Protein AF-A0A7S3FEF6-F1 (afdb_monomer)

Secondary structure (DSSP, 8-state):
-HHHHHHHTTT-TTTTS--HHHHHHHHHHHHHHHHHTT---EEE--SSGGGTTT-TT--S------TTTT-TTSEEE--EEEEE-S-B-SS--GGGHHHHHHH----BS-EEEEE--

Organism: NCBI:txid156174

Sequence (117 aa):
AESQQCQAADGSCSILGFDTETYVKRTNTEFQKIGLRGTSVIVAAGDSGANSRADETCAGSTLNPDFPAASPYVTTVGATEINPTSQTLGTTCTACSQSESIYGISCVTAGTEDAIS

pLDDT: mean 79.73, std 14.48, range [52.19, 98.56]

Nearest PDB structures (foldseek):
  5lu7-assembly1_C  TM=5.875E-01  e=5.500E+00  Burkholderia pseudomallei K96243

InterPro domains:
  IPR036852 Peptidase S8/S53 domain superfamily [G3DSA:3.40.50.200] (9-114)
  IPR036852 Peptidase S8/S53 domain superfamily [SSF52743] (19-96)
  IPR050819 Tripeptidyl-peptidase I and related peptidases [PTHR14218] (20-101)

Foldseek 3Di:
DVQLVCVLVPVCCCVPPDDPVVVLVVVLVVLVVCVVVVDAAEEEFDDQPQCHSSCSPPPDPHGDGDPPLPRPSHHYDYDWDFAADPAFDPDQDPVCNVVCVVPVDTHHPDGDTHHDD

Radius of gyration: 18.71 Å; Cα contacts (8 Å, |Δi|>4): 154; chains: 1; bounding box: 37×40×47 Å

Mean predicted aligned error: 9.15 Å

Solvent-accessible surface area (backbone atoms only — not comparable to full-atom values): 7071 Å² total; per-residue (Å²): 73,54,64,48,44,33,61,57,52,81,70,52,60,54,80,83,74,50,54,55,70,58,49,54,55,49,50,51,51,49,36,45,55,44,41,76,70,76,46,88,51,76,38,66,48,72,90,48,45,62,30,21,72,63,36,79,80,66,79,73,90,65,77,38,53,44,64,73,40,68,41,93,60,47,48,57,43,79,65,65,46,72,52,68,45,99,45,65,45,98,55,82,42,81,93,38,55,70,38,37,80,74,69,67,49,72,46,61,79,46,54,50,81,41,82,65,110

Structure (mmCIF, N/CA/C/O backbone):
data_AF-A0A7S3FEF6-F1
#
_entry.id   AF-A0A7S3FEF6-F1
#
loop_
_atom_site.group_PDB
_atom_site.id
_atom_site.type_symbol
_atom_site.label_atom_id
_atom_site.label_alt_id
_atom_site.label_comp_id
_atom_site.label_asym_id
_atom_site.label_entity_id
_atom_site.label_seq_id
_atom_site.pdbx_PDB_ins_code
_atom_site.Cartn_x
_atom_site.Cartn_y
_atom_site.Cartn_z
_atom_site.occupancy
_atom_site.B_iso_or_equiv
_atom_site.auth_seq_id
_atom_site.auth_comp_id
_atom_site.auth_asym_id
_atom_site.auth_atom_id
_atom_site.pdbx_PDB_model_num
ATOM 1 N N . ALA A 1 1 ? 7.337 7.379 -9.464 1.00 60.69 1 ALA A N 1
ATOM 2 C CA . ALA A 1 1 ? 7.287 6.523 -8.267 1.00 60.69 1 ALA A CA 1
ATOM 3 C C . ALA A 1 1 ? 8.671 5.964 -7.970 1.00 60.69 1 ALA A C 1
ATOM 5 O O . ALA A 1 1 ? 9.486 6.722 -7.470 1.00 60.69 1 ALA A O 1
ATOM 6 N N . GLU A 1 2 ? 9.018 4.740 -8.379 1.00 69.62 2 GLU A N 1
ATOM 7 C CA . GLU A 1 2 ? 10.328 4.165 -8.013 1.00 69.62 2 GLU A CA 1
ATOM 8 C C . GLU A 1 2 ? 11.522 4.920 -8.637 1.00 69.62 2 GLU A C 1
ATOM 10 O O . GLU A 1 2 ? 12.543 5.081 -7.984 1.00 69.62 2 GLU A O 1
ATOM 15 N N . SER A 1 3 ? 11.400 5.487 -9.848 1.00 64.31 3 SER A N 1
ATOM 16 C CA . SER A 1 3 ? 12.521 6.197 -10.510 1.00 64.31 3 SER A CA 1
ATOM 17 C C . SER A 1 3 ? 12.975 7.431 -9.739 1.00 64.31 3 SER A C 1
ATOM 19 O O . SER A 1 3 ? 14.158 7.756 -9.726 1.00 64.31 3 SER A O 1
ATOM 21 N N . GLN A 1 4 ? 12.027 8.113 -9.100 1.00 61.16 4 GLN A N 1
ATOM 22 C CA . GLN A 1 4 ? 12.280 9.307 -8.299 1.00 61.16 4 GLN A CA 1
ATOM 23 C C . GLN A 1 4 ? 12.858 8.928 -6.928 1.00 61.16 4 GLN A C 1
ATOM 25 O O . GLN A 1 4 ? 13.727 9.625 -6.418 1.00 61.16 4 GLN A O 1
ATOM 30 N N . GLN A 1 5 ? 12.462 7.779 -6.372 1.00 58.34 5 GLN A N 1
ATOM 31 C CA . GLN A 1 5 ? 13.028 7.247 -5.127 1.00 58.34 5 GLN A CA 1
ATOM 32 C C . GLN A 1 5 ? 14.439 6.664 -5.322 1.00 58.34 5 GLN A C 1
ATOM 34 O O . GLN A 1 5 ? 15.294 6.825 -4.457 1.00 58.34 5 GLN A O 1
ATOM 39 N N . CYS A 1 6 ? 14.727 6.060 -6.479 1.00 62.88 6 CYS A N 1
ATOM 40 C CA . CYS A 1 6 ? 16.071 5.614 -6.865 1.00 62.88 6 CYS A CA 1
ATOM 41 C C . CYS A 1 6 ? 17.093 6.759 -6.902 1.00 62.88 6 CYS A C 1
ATOM 43 O O . CYS A 1 6 ? 18.281 6.543 -6.675 1.00 62.88 6 CYS A O 1
ATOM 45 N N . GLN A 1 7 ? 16.643 7.975 -7.218 1.00 53.78 7 GLN A N 1
ATOM 46 C CA . GLN A 1 7 ? 17.493 9.165 -7.211 1.00 53.78 7 GLN A CA 1
ATOM 47 C C . GLN A 1 7 ? 17.714 9.701 -5.790 1.00 53.78 7 GLN A C 1
ATOM 49 O O . GLN A 1 7 ? 18.784 10.237 -5.518 1.00 53.78 7 GLN A O 1
ATOM 54 N N . ALA A 1 8 ? 16.754 9.498 -4.882 1.00 53.28 8 ALA A N 1
ATOM 55 C CA . ALA A 1 8 ? 16.895 9.814 -3.460 1.00 53.28 8 ALA A CA 1
ATOM 56 C C . ALA A 1 8 ? 17.786 8.801 -2.702 1.00 53.28 8 ALA A C 1
ATOM 58 O O . ALA A 1 8 ? 18.415 9.156 -1.709 1.00 53.28 8 ALA A O 1
ATOM 59 N N . ALA A 1 9 ? 17.888 7.554 -3.183 1.00 52.19 9 ALA A N 1
ATOM 60 C CA . ALA A 1 9 ? 18.740 6.498 -2.629 1.00 52.19 9 ALA A CA 1
ATOM 61 C C . ALA A 1 9 ? 20.027 6.288 -3.463 1.00 52.19 9 ALA A C 1
ATOM 63 O O . ALA A 1 9 ? 20.152 5.325 -4.217 1.00 52.19 9 ALA A O 1
ATOM 64 N N . ASP A 1 10 ? 20.989 7.208 -3.335 1.00 53.38 10 ASP A N 1
ATOM 65 C CA . ASP A 1 10 ? 22.401 7.053 -3.754 1.00 53.38 10 ASP A CA 1
ATOM 66 C C . ASP A 1 10 ? 22.653 6.534 -5.194 1.00 53.38 10 ASP A C 1
ATOM 68 O O . ASP A 1 10 ? 23.600 5.792 -5.458 1.00 53.38 10 ASP A O 1
ATOM 72 N N . GLY A 1 11 ? 21.783 6.875 -6.157 1.00 56.06 11 GLY A N 1
ATOM 73 C CA . GLY A 1 11 ? 22.004 6.644 -7.597 1.00 56.06 11 GLY A CA 1
ATOM 74 C C . GLY A 1 11 ? 22.206 5.180 -8.024 1.00 56.06 11 GLY A C 1
ATOM 75 O O . GLY A 1 11 ? 22.624 4.908 -9.150 1.00 56.06 11 GLY A O 1
ATOM 76 N N . SER A 1 12 ? 21.909 4.228 -7.140 1.00 59.38 12 SER A N 1
ATOM 77 C CA . SER A 1 12 ? 22.401 2.850 -7.206 1.00 59.38 12 SER A CA 1
ATOM 78 C C . SER A 1 12 ? 21.361 1.833 -7.694 1.00 59.38 12 SER A C 1
ATOM 80 O O . SER A 1 12 ? 21.495 0.634 -7.454 1.00 59.38 12 SER A O 1
ATOM 82 N N . CYS A 1 13 ? 20.330 2.260 -8.429 1.00 60.62 13 CYS A N 1
ATOM 83 C CA . CYS A 1 13 ? 19.325 1.330 -8.975 1.00 60.62 13 CYS A CA 1
ATOM 84 C C . CYS A 1 13 ? 19.844 0.436 -10.118 1.00 60.62 13 CYS A C 1
ATOM 86 O O . CYS A 1 13 ? 19.171 -0.511 -10.506 1.00 60.62 13 CYS A O 1
ATOM 88 N N . SER A 1 14 ? 21.069 0.661 -10.603 1.00 62.78 14 SER A N 1
ATOM 89 C CA . SER A 1 14 ? 21.701 -0.148 -11.658 1.00 62.78 14 SER A CA 1
ATOM 90 C C . SER A 1 14 ? 22.604 -1.271 -11.134 1.00 62.78 14 SER A C 1
ATOM 92 O O . SER A 1 14 ? 23.180 -1.997 -11.944 1.00 62.78 14 SER A O 1
ATOM 94 N N . ILE A 1 15 ? 22.753 -1.441 -9.811 1.00 63.81 15 ILE A N 1
ATOM 95 C CA . ILE A 1 15 ? 23.688 -2.425 -9.221 1.00 63.81 15 IL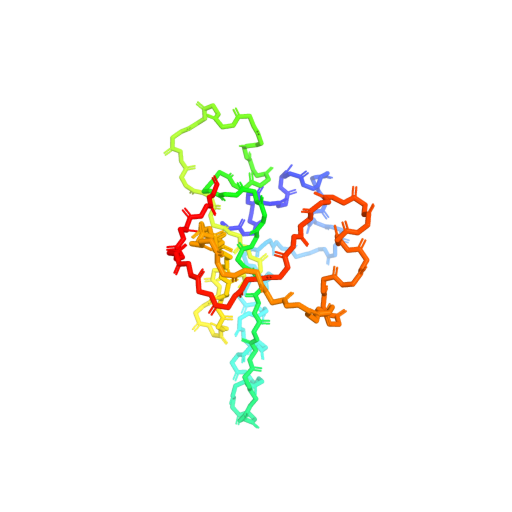E A CA 1
ATOM 96 C C . ILE A 1 15 ? 23.404 -3.859 -9.705 1.00 63.81 15 ILE A C 1
ATOM 98 O O . ILE A 1 15 ? 24.326 -4.663 -9.833 1.00 63.81 15 ILE A O 1
ATOM 102 N N . LEU A 1 16 ?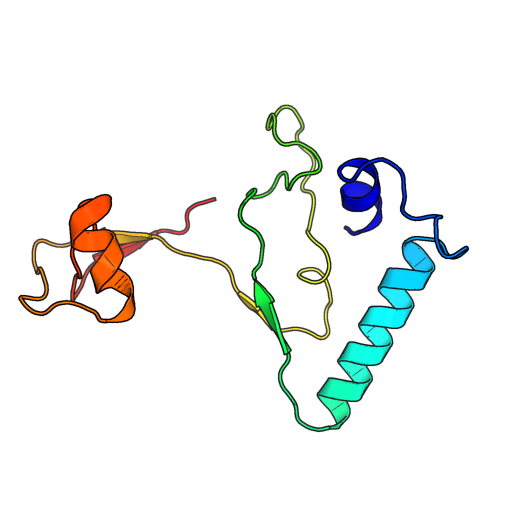 22.145 -4.177 -10.019 1.00 70.00 16 LEU A N 1
ATOM 103 C CA . LEU A 1 16 ? 21.723 -5.505 -10.478 1.00 70.00 16 LEU A CA 1
ATOM 104 C C . LEU A 1 16 ? 21.525 -5.611 -12.002 1.00 70.00 16 LEU A C 1
ATOM 106 O O . LEU A 1 16 ? 21.098 -6.659 -12.478 1.00 70.00 16 LEU A O 1
ATOM 110 N N . GLY A 1 17 ? 21.839 -4.560 -12.771 1.00 71.38 17 GLY A N 1
ATOM 111 C CA . GLY A 1 17 ? 21.770 -4.579 -14.239 1.00 71.38 17 GLY A CA 1
ATOM 112 C C . GLY A 1 17 ? 20.362 -4.481 -14.846 1.00 71.38 17 GLY A C 1
ATOM 113 O O . GLY A 1 17 ? 20.196 -4.790 -16.024 1.00 71.38 17 GLY A O 1
ATOM 114 N N . PHE A 1 18 ? 19.359 -4.047 -14.078 1.00 73.12 18 PHE A N 1
ATOM 115 C CA . PHE A 1 18 ? 17.997 -3.775 -14.556 1.00 73.12 18 PHE A CA 1
ATOM 116 C C . PHE A 1 18 ? 17.591 -2.348 -14.187 1.00 73.12 18 PHE A C 1
ATOM 118 O O . PHE A 1 18 ? 18.044 -1.833 -13.168 1.00 73.12 18 PHE A O 1
ATOM 125 N N . ASP A 1 19 ? 16.756 -1.713 -15.009 1.00 78.75 19 ASP A N 1
ATOM 126 C CA . ASP A 1 19 ? 16.227 -0.381 -14.720 1.00 78.75 19 ASP A CA 1
ATOM 127 C C . ASP A 1 19 ? 15.001 -0.426 -13.790 1.00 78.75 19 ASP A C 1
ATOM 129 O O . ASP A 1 19 ? 14.350 -1.458 -13.591 1.00 78.75 19 ASP A O 1
ATOM 133 N N . THR A 1 20 ? 14.678 0.736 -13.232 1.00 81.38 20 THR A N 1
ATOM 134 C CA . THR A 1 20 ? 13.499 0.977 -12.396 1.00 81.38 20 THR A CA 1
ATOM 135 C C . THR A 1 20 ? 12.196 0.524 -13.069 1.00 81.38 20 THR A C 1
ATOM 137 O O . THR A 1 20 ? 11.333 -0.107 -12.462 1.00 81.38 20 THR A O 1
ATOM 140 N N . GLU A 1 21 ? 12.012 0.809 -14.360 1.00 83.81 21 GLU A N 1
ATOM 141 C CA . GLU A 1 21 ? 10.772 0.435 -15.047 1.00 83.81 21 GLU A CA 1
ATOM 142 C C . GLU A 1 21 ? 10.581 -1.090 -15.062 1.00 83.81 21 GLU A C 1
ATOM 144 O O . GLU A 1 21 ? 9.481 -1.598 -14.811 1.00 83.81 21 GLU A O 1
ATOM 149 N N . THR A 1 22 ? 11.664 -1.829 -15.296 1.00 85.50 22 THR A N 1
ATOM 150 C CA . THR A 1 22 ? 11.696 -3.288 -15.238 1.00 85.50 22 THR A CA 1
ATOM 151 C C . THR A 1 22 ? 11.415 -3.791 -13.825 1.00 85.50 22 THR A C 1
ATOM 153 O O . THR A 1 22 ? 10.617 -4.721 -13.665 1.00 85.50 22 THR A O 1
ATOM 156 N N . TYR A 1 23 ? 12.002 -3.169 -12.798 1.00 86.19 23 TYR A N 1
ATOM 157 C CA . TYR A 1 23 ? 11.756 -3.526 -11.400 1.00 86.19 23 TYR A CA 1
ATOM 158 C C . TYR A 1 23 ? 10.288 -3.328 -11.000 1.00 86.19 23 TYR A C 1
ATOM 160 O O . TYR A 1 23 ? 9.661 -4.269 -10.504 1.00 86.19 23 TYR A O 1
ATOM 168 N N . VAL A 1 24 ? 9.695 -2.162 -11.281 1.00 89.12 24 VAL A N 1
ATOM 169 C CA . VAL A 1 24 ? 8.275 -1.886 -10.994 1.00 89.12 24 VAL A CA 1
ATOM 170 C C . VAL A 1 24 ? 7.368 -2.882 -11.707 1.00 89.12 24 VAL A C 1
ATOM 172 O O . VAL A 1 24 ? 6.484 -3.476 -11.082 1.00 89.12 24 VAL A O 1
ATOM 175 N N . LYS A 1 25 ? 7.579 -3.110 -13.011 1.00 91.12 25 LYS A N 1
ATOM 176 C CA . LYS A 1 25 ? 6.768 -4.058 -13.794 1.00 91.12 25 LYS A CA 1
ATOM 177 C C . LYS A 1 25 ? 6.860 -5.472 -13.231 1.00 91.12 25 LYS A C 1
ATOM 179 O O . LYS A 1 25 ? 5.837 -6.154 -13.092 1.00 91.12 25 LYS A O 1
ATOM 184 N N . ARG A 1 26 ? 8.071 -5.915 -12.885 1.00 92.50 26 ARG A N 1
ATOM 185 C CA . ARG A 1 26 ? 8.295 -7.235 -12.297 1.00 92.50 26 ARG A CA 1
ATOM 186 C C . ARG A 1 26 ? 7.593 -7.358 -10.951 1.00 92.50 26 ARG A C 1
ATOM 188 O O . ARG A 1 26 ? 6.829 -8.299 -10.759 1.00 92.50 26 ARG A O 1
ATOM 195 N N . THR A 1 27 ? 7.801 -6.401 -10.059 1.00 93.56 27 THR A N 1
ATOM 196 C CA . THR A 1 27 ? 7.221 -6.407 -8.713 1.00 93.56 27 THR A CA 1
ATOM 197 C C . THR A 1 27 ? 5.690 -6.384 -8.765 1.00 93.56 27 THR A C 1
ATOM 199 O O . THR A 1 27 ? 5.043 -7.199 -8.112 1.00 93.56 27 THR A O 1
ATOM 202 N N . ASN A 1 28 ? 5.091 -5.575 -9.647 1.00 95.81 28 ASN A N 1
ATOM 203 C CA . ASN A 1 28 ? 3.643 -5.586 -9.891 1.00 95.81 28 ASN A CA 1
ATOM 204 C C . ASN A 1 28 ? 3.125 -6.941 -10.391 1.00 95.81 28 ASN A C 1
ATOM 206 O O . ASN A 1 28 ? 2.011 -7.343 -10.060 1.00 95.81 28 ASN A O 1
ATOM 210 N N . THR A 1 29 ? 3.914 -7.653 -11.194 1.00 97.88 29 THR A N 1
ATOM 211 C CA . THR A 1 29 ? 3.564 -9.006 -11.645 1.00 97.88 29 THR A CA 1
ATOM 212 C C . THR A 1 29 ? 3.593 -9.999 -10.482 1.00 97.88 29 THR A C 1
ATOM 214 O O . THR A 1 29 ? 2.743 -10.884 -10.404 1.00 97.88 29 THR A O 1
ATOM 217 N N . GLU A 1 30 ? 4.535 -9.859 -9.548 1.00 98.06 30 GLU A N 1
ATOM 218 C CA . GLU A 1 30 ? 4.571 -10.698 -8.347 1.00 98.06 30 GLU A CA 1
ATOM 219 C C . GLU A 1 30 ? 3.401 -10.396 -7.402 1.00 98.06 30 GLU A C 1
ATOM 221 O O . GLU A 1 30 ? 2.771 -11.334 -6.917 1.00 98.06 30 GLU A O 1
ATOM 226 N N . PHE A 1 31 ? 3.017 -9.128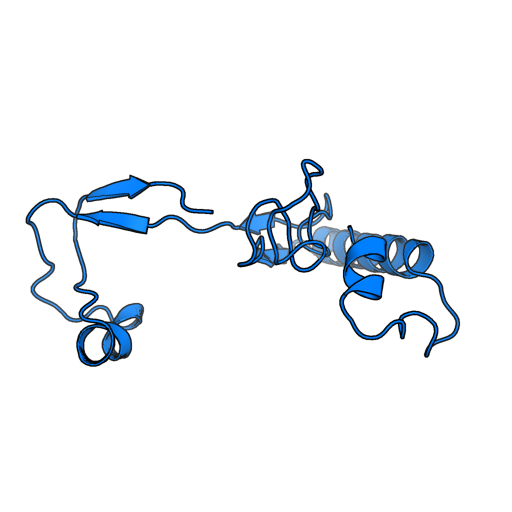 -7.220 1.00 98.38 31 PHE A N 1
ATOM 227 C CA . PHE A 1 31 ? 1.806 -8.784 -6.464 1.00 98.38 31 PHE A CA 1
ATOM 228 C C . PHE A 1 31 ? 0.542 -9.381 -7.085 1.00 98.38 31 PHE A C 1
ATOM 230 O O . PHE A 1 31 ? -0.275 -9.949 -6.364 1.00 98.38 31 PHE A O 1
ATOM 237 N N . GLN A 1 32 ? 0.411 -9.368 -8.417 1.00 98.31 32 GLN A N 1
ATOM 238 C CA . GLN A 1 32 ? -0.685 -10.068 -9.099 1.00 98.31 32 GLN A CA 1
ATOM 239 C C . GLN A 1 32 ? -0.682 -11.568 -8.802 1.00 98.31 32 GLN A C 1
ATOM 241 O O . GLN A 1 32 ? -1.724 -12.132 -8.475 1.00 98.31 32 GLN A O 1
ATOM 246 N N . LYS A 1 33 ? 0.481 -12.229 -8.882 1.00 98.56 33 LYS A N 1
ATOM 247 C CA . LYS A 1 33 ? 0.592 -13.662 -8.566 1.00 98.56 33 LYS A CA 1
ATOM 248 C C . LYS A 1 33 ? 0.200 -13.952 -7.121 1.00 98.56 33 LYS A C 1
ATOM 250 O O . LYS A 1 33 ? -0.503 -14.927 -6.885 1.00 98.56 33 LYS A O 1
ATOM 255 N N . ILE A 1 34 ? 0.625 -13.120 -6.170 1.00 98.31 34 ILE A N 1
ATOM 256 C CA . ILE A 1 34 ? 0.241 -13.233 -4.757 1.00 98.31 34 ILE A CA 1
ATOM 257 C C . ILE A 1 34 ? -1.277 -13.046 -4.603 1.00 98.31 34 ILE A C 1
ATOM 259 O O . ILE A 1 34 ? -1.932 -13.865 -3.960 1.00 98.31 34 ILE A O 1
ATOM 263 N N . GLY A 1 35 ? -1.858 -12.049 -5.274 1.00 97.88 35 GLY A N 1
ATOM 264 C CA . GLY A 1 35 ? -3.304 -11.814 -5.293 1.00 97.88 35 GLY A CA 1
ATOM 265 C C . GLY A 1 35 ? -4.098 -12.999 -5.854 1.00 97.88 35 GLY A C 1
ATOM 266 O O . GLY A 1 35 ? -5.096 -13.407 -5.264 1.00 97.88 35 GLY A O 1
ATOM 267 N N . LEU A 1 36 ? -3.610 -13.644 -6.921 1.00 98.25 36 LEU A N 1
ATOM 268 C CA . LEU A 1 36 ? -4.207 -14.868 -7.482 1.00 98.25 36 LEU A CA 1
ATOM 269 C C . LEU A 1 36 ? -4.185 -16.056 -6.508 1.00 98.25 36 LEU A C 1
ATOM 271 O O . LEU A 1 36 ? -4.951 -17.004 -6.677 1.00 98.25 36 LEU A O 1
ATOM 275 N N . ARG A 1 37 ? -3.332 -16.022 -5.478 1.00 98.19 37 ARG A N 1
ATOM 276 C CA . ARG A 1 37 ? -3.323 -17.011 -4.390 1.00 98.19 37 ARG A CA 1
ATOM 277 C C . ARG A 1 37 ? -4.326 -16.690 -3.280 1.00 98.19 37 ARG A C 1
ATOM 279 O O . ARG A 1 37 ? -4.343 -17.403 -2.282 1.00 98.19 37 ARG A O 1
ATOM 286 N N . GLY A 1 38 ? -5.150 -15.653 -3.441 1.00 97.81 38 GLY A N 1
ATOM 287 C CA . GLY A 1 38 ? -6.112 -15.210 -2.432 1.00 97.81 38 GLY A CA 1
ATOM 288 C C . GLY A 1 38 ? -5.452 -14.513 -1.241 1.00 97.81 38 GLY A C 1
ATOM 289 O O . GLY A 1 38 ? -5.990 -14.550 -0.141 1.00 97.81 38 GLY A O 1
ATOM 290 N N . THR A 1 39 ? -4.264 -13.932 -1.431 1.00 97.88 39 THR A N 1
ATOM 291 C CA . THR A 1 39 ? -3.531 -13.207 -0.383 1.00 97.88 39 THR A CA 1
ATOM 292 C C . THR A 1 39 ? -3.643 -11.702 -0.598 1.00 97.88 39 THR A C 1
ATOM 294 O O . THR A 1 39 ? -3.367 -11.206 -1.689 1.00 97.88 39 THR A O 1
ATOM 297 N N . SER A 1 40 ? -4.006 -10.970 0.456 1.00 97.44 40 SER A N 1
ATOM 298 C CA . SER A 1 40 ? -3.986 -9.506 0.469 1.00 97.44 40 SER A CA 1
ATOM 299 C C . SER A 1 40 ? -2.592 -8.995 0.825 1.00 97.44 40 SER A C 1
ATOM 301 O O . SER A 1 40 ? -2.005 -9.425 1.816 1.00 97.44 40 SER A O 1
ATOM 303 N N . VAL A 1 41 ? -2.077 -8.055 0.034 1.00 97.75 41 VAL A N 1
ATOM 304 C CA . VAL A 1 41 ? -0.815 -7.357 0.306 1.00 97.75 41 VAL A CA 1
ATOM 305 C C . VAL A 1 41 ? -1.150 -5.954 0.793 1.00 97.75 41 VAL A C 1
ATOM 307 O O . VAL A 1 41 ? -1.779 -5.194 0.060 1.00 97.75 41 VAL A O 1
ATOM 310 N N . ILE A 1 42 ? -0.746 -5.626 2.020 1.00 97.69 42 ILE A N 1
ATOM 311 C CA . ILE A 1 42 ? -0.971 -4.315 2.639 1.00 97.69 42 ILE A CA 1
ATOM 312 C C . ILE A 1 42 ? 0.371 -3.591 2.740 1.00 97.69 42 ILE A C 1
ATOM 314 O O . ILE A 1 42 ? 1.348 -4.172 3.212 1.00 97.69 42 ILE A O 1
ATOM 318 N N . VAL A 1 43 ? 0.422 -2.342 2.281 1.00 96.56 43 VAL A N 1
ATOM 319 C CA . VAL A 1 43 ? 1.645 -1.530 2.204 1.00 96.56 43 VAL A CA 1
ATOM 320 C C . VAL A 1 43 ? 1.393 -0.172 2.859 1.00 96.56 43 VAL A C 1
ATOM 322 O O . VAL A 1 43 ? 0.330 0.416 2.676 1.00 96.56 43 VAL A O 1
ATOM 325 N N . ALA A 1 44 ? 2.362 0.339 3.618 1.00 94.25 44 ALA A N 1
ATOM 326 C CA . ALA A 1 44 ? 2.294 1.695 4.160 1.00 94.25 44 ALA A CA 1
ATOM 327 C C . ALA A 1 44 ? 2.422 2.740 3.038 1.00 94.25 44 ALA A C 1
ATOM 329 O O . ALA A 1 44 ? 3.242 2.577 2.136 1.00 94.25 44 ALA A O 1
ATOM 330 N N . ALA A 1 45 ? 1.640 3.819 3.103 1.00 91.94 45 ALA A N 1
ATOM 331 C CA . ALA A 1 45 ? 1.667 4.893 2.106 1.00 91.94 45 ALA A CA 1
ATOM 332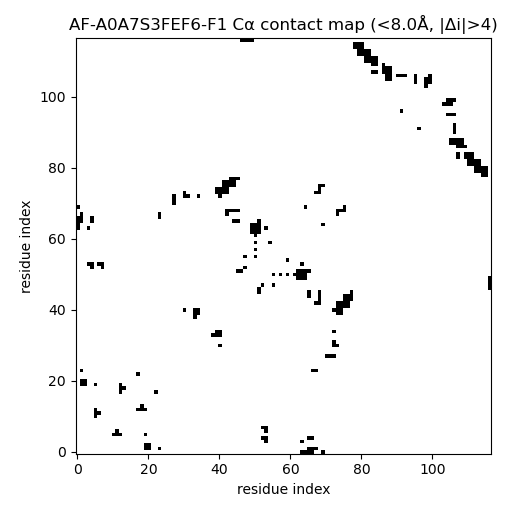 C C . ALA A 1 45 ? 2.970 5.713 2.103 1.00 91.94 45 ALA A C 1
ATOM 334 O O . ALA A 1 45 ? 3.262 6.355 1.099 1.00 91.94 45 ALA A O 1
ATOM 335 N N . GLY A 1 46 ? 3.730 5.669 3.201 1.00 89.38 46 GLY A N 1
ATOM 336 C CA . GLY A 1 46 ? 4.925 6.484 3.428 1.00 89.38 46 GLY A CA 1
ATOM 337 C C . GLY A 1 46 ? 4.729 7.495 4.562 1.00 89.38 46 GLY A C 1
ATOM 338 O O . GLY A 1 46 ? 3.611 7.721 5.019 1.00 89.38 46 GLY A O 1
ATOM 339 N N . ASP A 1 47 ? 5.836 8.071 5.033 1.00 88.94 47 ASP A N 1
ATOM 340 C CA . ASP A 1 47 ? 5.919 9.036 6.144 1.00 88.94 47 ASP A CA 1
ATOM 341 C C . ASP A 1 47 ? 6.355 10.443 5.694 1.00 88.94 47 ASP A C 1
ATOM 343 O O . ASP A 1 47 ? 6.505 11.343 6.512 1.00 88.94 47 ASP A O 1
ATOM 347 N N . SER A 1 48 ? 6.583 10.627 4.391 1.00 87.00 48 SER A N 1
ATOM 348 C CA . SER A 1 48 ? 7.193 11.831 3.804 1.00 87.00 48 SER A CA 1
ATOM 349 C C . SER A 1 48 ? 6.178 12.712 3.054 1.00 87.00 48 SER A C 1
ATOM 351 O O . SER A 1 48 ? 6.539 13.511 2.187 1.00 87.00 48 SER A O 1
ATOM 353 N N . GLY A 1 49 ? 4.890 12.525 3.354 1.00 88.00 49 GLY A N 1
ATOM 354 C CA . GLY A 1 49 ? 3.783 13.256 2.746 1.00 88.00 49 GLY A CA 1
ATOM 355 C C . GLY A 1 49 ? 3.739 13.175 1.216 1.00 88.00 49 GLY A C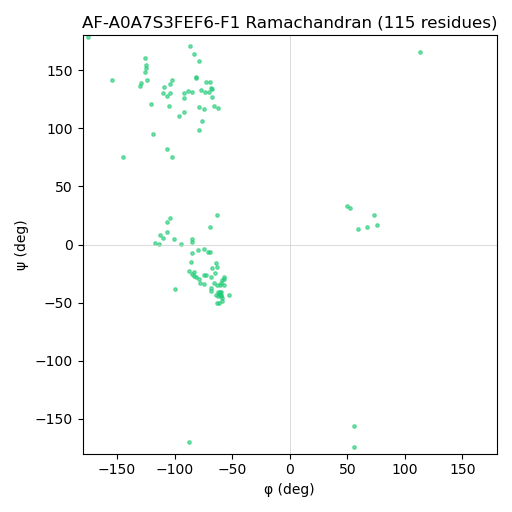 1
ATOM 356 O O . GLY A 1 49 ? 4.261 12.255 0.587 1.00 88.00 49 GLY A O 1
ATOM 357 N N . ALA A 1 50 ? 3.107 14.173 0.598 1.00 89.31 50 ALA A N 1
ATOM 358 C CA . ALA A 1 50 ? 2.925 14.246 -0.853 1.00 89.31 50 ALA A CA 1
ATOM 359 C C . ALA A 1 50 ? 4.228 14.402 -1.662 1.00 89.31 50 ALA A C 1
ATOM 361 O O . ALA A 1 50 ? 4.269 14.054 -2.846 1.00 89.31 50 ALA A O 1
ATOM 362 N N . ASN A 1 51 ? 5.275 14.945 -1.039 1.00 86.00 51 ASN A N 1
ATOM 363 C CA . ASN A 1 51 ? 6.550 15.222 -1.696 1.00 86.00 51 ASN A CA 1
ATOM 364 C C . ASN A 1 51 ? 7.490 14.014 -1.698 1.00 86.00 51 ASN A C 1
ATOM 366 O O . ASN A 1 51 ? 8.422 13.985 -2.509 1.00 86.00 51 ASN A O 1
ATOM 370 N N . SER A 1 52 ? 7.205 12.995 -0.874 1.00 85.38 52 SER A N 1
ATOM 371 C CA . SER A 1 52 ? 8.050 11.812 -0.701 1.00 85.38 52 SER A CA 1
ATOM 372 C C . SER A 1 52 ? 9.488 12.188 -0.296 1.00 85.38 52 SER A C 1
ATOM 374 O O . SER A 1 52 ? 9.833 13.345 -0.070 1.00 85.38 52 SER A O 1
ATOM 376 N N . ARG A 1 53 ? 10.372 11.194 -0.234 1.00 81.69 53 ARG A N 1
ATOM 377 C CA . ARG A 1 53 ? 11.823 11.380 -0.110 1.00 81.69 53 ARG A CA 1
ATOM 378 C C . ARG A 1 53 ? 12.467 11.960 -1.372 1.00 81.69 53 ARG A C 1
ATOM 380 O O . ARG A 1 53 ? 13.657 12.250 -1.380 1.00 81.69 53 ARG A O 1
ATOM 387 N N . ALA A 1 54 ? 11.701 12.112 -2.452 1.00 81.19 54 ALA A N 1
ATOM 388 C CA . ALA A 1 54 ? 12.164 12.753 -3.679 1.00 81.19 54 ALA A CA 1
ATOM 389 C C . ALA A 1 54 ? 12.303 14.284 -3.540 1.00 81.19 54 ALA A C 1
ATOM 391 O O . ALA A 1 54 ? 13.108 14.876 -4.257 1.00 81.19 54 ALA A O 1
ATOM 392 N N . ASP A 1 55 ? 11.550 14.919 -2.633 1.00 82.88 55 ASP A N 1
ATOM 393 C CA . ASP A 1 55 ? 11.683 16.340 -2.286 1.00 82.88 55 ASP A CA 1
ATOM 394 C C . ASP A 1 55 ? 11.400 16.570 -0.792 1.00 82.88 55 ASP A C 1
ATOM 396 O O . ASP A 1 55 ? 10.360 17.092 -0.392 1.00 82.88 55 ASP A O 1
ATOM 400 N N . GLU A 1 56 ? 12.367 16.204 0.049 1.00 81.25 56 GLU A N 1
ATOM 401 C CA . GLU A 1 56 ? 12.267 16.369 1.508 1.00 81.25 56 GLU A CA 1
ATOM 402 C C . GLU A 1 56 ? 12.189 17.843 1.950 1.00 81.25 56 GLU A C 1
ATOM 404 O O . GLU A 1 56 ? 11.804 18.136 3.081 1.00 81.25 56 GLU A O 1
ATOM 409 N N . THR A 1 57 ? 12.542 18.790 1.072 1.00 86.00 57 THR A N 1
ATOM 410 C CA . THR A 1 57 ? 12.474 20.229 1.369 1.00 86.00 57 THR A CA 1
ATOM 411 C C . THR A 1 57 ? 11.100 20.841 1.113 1.00 86.00 57 THR A C 1
ATOM 413 O O . THR A 1 57 ? 10.890 22.005 1.460 1.00 86.00 57 THR A O 1
ATOM 416 N N . CYS A 1 58 ? 10.172 20.081 0.518 1.00 83.00 58 CYS A N 1
ATOM 417 C CA . CYS A 1 58 ? 8.838 20.542 0.129 1.00 83.00 58 CYS A CA 1
ATOM 418 C C . CYS A 1 58 ? 8.877 21.827 -0.721 1.00 83.00 58 CYS A C 1
ATOM 420 O O . CYS A 1 58 ? 7.992 22.680 -0.613 1.00 83.00 58 CYS A O 1
ATOM 422 N N . ALA A 1 59 ? 9.934 22.003 -1.519 1.00 85.94 59 ALA A N 1
ATOM 423 C CA . ALA A 1 59 ? 10.163 23.219 -2.295 1.00 85.94 59 ALA A CA 1
ATOM 424 C C . ALA A 1 59 ? 9.478 23.170 -3.670 1.00 85.94 59 ALA A C 1
ATOM 426 O O . ALA A 1 59 ? 9.220 24.211 -4.281 1.00 85.94 59 ALA A O 1
ATOM 427 N N . GLY A 1 60 ? 9.205 21.967 -4.171 1.00 83.56 60 GLY A N 1
ATOM 428 C CA . GLY A 1 60 ? 8.503 21.712 -5.416 1.00 83.56 60 GLY A CA 1
ATOM 429 C C . GLY A 1 60 ? 6.982 21.675 -5.264 1.00 83.56 60 GLY A C 1
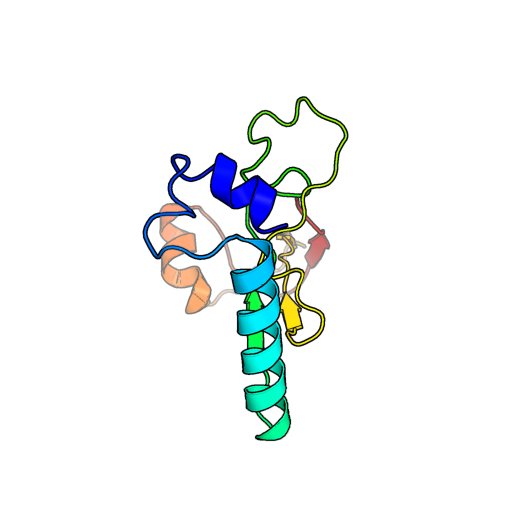ATOM 430 O O . GLY A 1 60 ? 6.420 21.669 -4.174 1.00 83.56 60 GLY A O 1
ATOM 431 N N . SER A 1 61 ? 6.298 21.638 -6.407 1.00 86.12 61 SER A N 1
ATOM 432 C CA . SER A 1 61 ? 4.837 21.490 -6.508 1.00 86.12 61 SER A CA 1
ATOM 433 C C . SER A 1 61 ? 4.408 20.152 -7.121 1.00 86.12 61 SER A C 1
ATOM 435 O O . SER A 1 61 ? 3.235 19.951 -7.442 1.00 86.12 61 SER A O 1
ATOM 437 N N . THR A 1 62 ? 5.360 19.239 -7.319 1.00 87.06 62 THR A N 1
ATOM 438 C CA . THR A 1 62 ? 5.129 17.934 -7.939 1.00 87.06 62 THR A CA 1
ATOM 439 C C . THR A 1 62 ? 4.830 16.900 -6.866 1.00 87.06 62 THR A C 1
ATOM 441 O O . THR A 1 62 ? 5.637 16.694 -5.967 1.00 87.06 62 THR A O 1
ATOM 444 N N . LEU A 1 63 ? 3.703 16.201 -7.001 1.00 87.88 63 LEU A N 1
ATOM 445 C CA . LEU A 1 63 ? 3.381 15.058 -6.148 1.00 87.88 63 LEU A CA 1
ATOM 446 C C . LEU A 1 63 ? 4.252 13.860 -6.540 1.00 87.88 63 LEU A C 1
ATOM 448 O O . LEU A 1 63 ? 4.319 13.495 -7.718 1.00 87.88 63 LEU A O 1
ATOM 452 N N . ASN A 1 64 ? 4.875 13.223 -5.555 1.00 87.50 64 ASN A N 1
ATOM 453 C CA . ASN A 1 64 ? 5.807 12.120 -5.758 1.00 87.50 64 ASN A CA 1
ATOM 454 C C . ASN A 1 64 ? 5.265 10.862 -5.067 1.00 87.50 64 ASN A C 1
ATOM 456 O O . ASN A 1 64 ? 5.451 10.688 -3.868 1.00 87.50 64 ASN A O 1
ATOM 460 N N . PRO A 1 65 ? 4.562 9.976 -5.789 1.00 87.88 65 PRO A N 1
ATOM 461 C CA . PRO A 1 65 ? 4.013 8.769 -5.186 1.00 87.88 65 PRO A CA 1
ATOM 462 C C . PRO A 1 65 ? 5.113 7.748 -4.877 1.00 87.88 65 PRO A C 1
ATOM 464 O O . PRO A 1 65 ? 5.987 7.505 -5.713 1.00 87.88 65 PRO A O 1
ATOM 467 N N . ASP A 1 66 ? 5.014 7.077 -3.732 1.00 87.62 66 ASP A N 1
ATOM 468 C CA . ASP A 1 66 ? 5.975 6.056 -3.313 1.00 87.62 66 ASP A CA 1
ATOM 469 C C . ASP A 1 66 ? 5.713 4.688 -3.958 1.00 87.62 66 ASP A C 1
ATOM 471 O O . ASP A 1 66 ? 4.569 4.278 -4.144 1.00 87.62 66 ASP A O 1
ATOM 475 N N . PHE A 1 67 ? 6.764 3.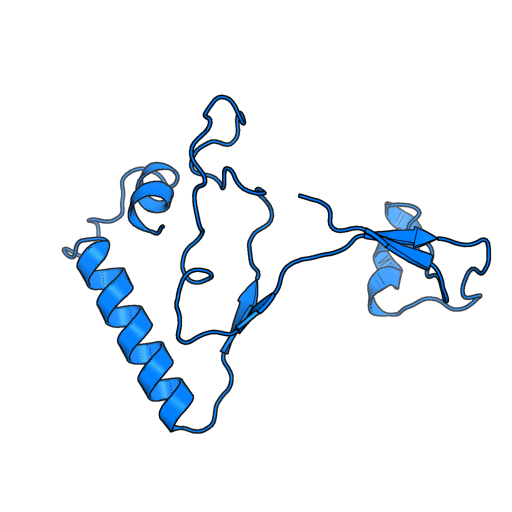932 -4.287 1.00 89.75 67 PHE A N 1
ATOM 476 C CA . PHE A 1 67 ? 6.652 2.513 -4.644 1.00 89.75 67 PHE A CA 1
ATOM 477 C C . PHE A 1 67 ? 7.130 1.646 -3.463 1.00 89.75 67 PHE A C 1
ATOM 479 O O . PHE A 1 67 ? 8.136 1.995 -2.849 1.00 89.75 67 PHE A O 1
ATOM 486 N N . PRO A 1 68 ? 6.456 0.528 -3.108 1.00 93.50 68 PRO A N 1
ATOM 487 C CA . PRO A 1 68 ? 5.352 -0.142 -3.806 1.00 93.50 68 PRO A CA 1
ATOM 488 C C . PRO A 1 68 ? 3.936 0.389 -3.529 1.00 93.50 68 PRO A C 1
ATOM 490 O O . PRO A 1 68 ? 2.989 -0.146 -4.102 1.00 93.50 68 PRO A O 1
ATOM 493 N N . ALA A 1 69 ? 3.767 1.441 -2.724 1.00 93.44 69 ALA A N 1
ATOM 494 C CA . ALA A 1 69 ? 2.458 2.018 -2.386 1.00 93.44 69 ALA A CA 1
ATOM 495 C C . ALA A 1 69 ? 1.627 2.474 -3.612 1.00 93.44 69 ALA A C 1
ATOM 497 O O . ALA A 1 69 ? 0.399 2.444 -3.589 1.00 93.44 69 ALA A O 1
ATOM 498 N N . ALA A 1 70 ? 2.279 2.850 -4.712 1.00 93.06 70 ALA A N 1
ATOM 499 C CA . ALA A 1 70 ? 1.641 3.225 -5.973 1.00 93.06 70 ALA A CA 1
ATOM 500 C C . ALA A 1 70 ? 1.186 2.027 -6.832 1.00 93.06 70 ALA A C 1
ATOM 502 O O . ALA A 1 70 ? 0.617 2.222 -7.908 1.00 93.06 70 ALA A O 1
ATOM 503 N N . SER A 1 71 ? 1.476 0.787 -6.424 1.00 95.62 71 SER A N 1
ATOM 504 C CA . SER A 1 71 ? 1.048 -0.397 -7.169 1.00 95.62 71 SER A CA 1
ATOM 505 C C . SER A 1 71 ? -0.480 -0.549 -7.127 1.00 95.62 71 SER A C 1
ATOM 507 O O . SER A 1 71 ? -1.059 -0.517 -6.046 1.00 95.62 71 SER A O 1
ATOM 509 N N . PRO A 1 72 ? -1.160 -0.815 -8.259 1.00 95.88 72 PRO A N 1
ATOM 510 C CA . PRO A 1 72 ? -2.606 -1.054 -8.260 1.00 95.88 72 PRO A CA 1
ATOM 511 C C . PRO A 1 72 ? -2.990 -2.439 -7.706 1.00 95.88 72 PRO A C 1
ATOM 513 O O . PRO A 1 72 ? -4.171 -2.763 -7.630 1.00 95.88 72 PRO A O 1
ATOM 516 N N . TYR A 1 73 ? -2.005 -3.277 -7.364 1.00 97.75 73 TYR A N 1
ATOM 517 C CA . TYR A 1 73 ? -2.202 -4.660 -6.917 1.00 97.75 73 TYR A CA 1
ATOM 518 C C . TYR A 1 73 ? -1.957 -4.850 -5.416 1.00 97.75 73 TYR A C 1
ATOM 520 O O . TYR A 1 73 ? -1.878 -5.985 -4.946 1.00 97.75 73 TYR A O 1
ATOM 528 N N . VAL A 1 74 ? -1.824 -3.753 -4.669 1.00 97.75 74 VAL A N 1
ATOM 529 C CA . VAL A 1 74 ? -1.691 -3.752 -3.209 1.00 97.75 74 VAL A CA 1
ATOM 530 C C . VAL A 1 74 ? -2.754 -2.848 -2.593 1.00 97.75 74 VAL A C 1
ATOM 532 O O . VAL A 1 74 ? -3.321 -1.981 -3.256 1.00 97.75 74 VAL A O 1
ATOM 535 N N . THR A 1 75 ? -3.030 -3.046 -1.310 1.00 97.94 75 THR A N 1
ATOM 536 C CA . THR A 1 75 ? -3.833 -2.122 -0.512 1.00 97.94 75 THR A CA 1
ATOM 537 C C . THR A 1 75 ? -2.899 -1.190 0.241 1.00 97.94 75 THR A C 1
ATOM 539 O O . THR A 1 75 ? -2.201 -1.607 1.165 1.00 97.94 75 THR A O 1
ATOM 542 N N . THR A 1 76 ? -2.890 0.075 -0.158 1.00 96.81 76 THR A N 1
ATOM 543 C CA . THR A 1 76 ? -2.065 1.105 0.473 1.00 96.81 76 THR A CA 1
ATOM 544 C C . THR A 1 76 ? -2.807 1.742 1.642 1.00 96.81 76 THR A C 1
ATOM 546 O O . THR A 1 76 ? -3.971 2.115 1.506 1.00 96.81 76 THR A O 1
ATOM 549 N N . VAL A 1 77 ? -2.137 1.857 2.789 1.00 96.12 77 VAL A N 1
ATOM 550 C CA . VAL A 1 77 ? -2.703 2.369 4.045 1.00 96.12 77 VAL A CA 1
ATOM 551 C C . VAL A 1 77 ? -1.915 3.593 4.503 1.00 96.12 77 VAL A C 1
ATOM 553 O O . VAL A 1 77 ? -0.703 3.516 4.703 1.00 96.12 77 VAL A O 1
ATOM 556 N N . GLY A 1 78 ? -2.612 4.723 4.635 1.00 93.06 78 GLY A N 1
ATOM 557 C CA . GLY A 1 78 ? -2.085 5.957 5.223 1.00 93.06 78 GLY A CA 1
ATOM 558 C C . GLY A 1 78 ? -2.255 6.000 6.742 1.00 93.06 78 GLY A C 1
ATOM 559 O O . GLY A 1 78 ? -2.630 5.006 7.362 1.00 93.06 78 GLY A O 1
ATOM 560 N N . ALA A 1 79 ? -2.001 7.165 7.331 1.00 90.19 79 ALA A N 1
ATOM 561 C CA . ALA A 1 79 ? -2.164 7.402 8.759 1.00 90.19 79 ALA A CA 1
ATOM 562 C C . ALA A 1 79 ? -3.086 8.600 9.013 1.00 90.19 79 ALA A C 1
ATOM 564 O O . ALA A 1 79 ? -3.183 9.520 8.201 1.00 90.19 79 ALA A O 1
ATOM 565 N N . THR A 1 80 ? -3.751 8.569 10.159 1.00 87.94 80 THR A N 1
ATOM 566 C CA . THR A 1 80 ? -4.510 9.682 10.725 1.00 87.94 80 THR A CA 1
ATOM 567 C C . THR A 1 80 ? -3.996 9.945 12.134 1.00 87.94 80 THR A C 1
ATOM 569 O O . THR A 1 80 ? -3.448 9.057 12.792 1.00 87.94 80 THR A O 1
ATOM 572 N N . GLU A 1 81 ? -4.169 11.174 12.596 1.00 84.19 81 GLU A N 1
ATOM 573 C CA . GLU A 1 81 ? -4.015 11.541 13.996 1.00 84.19 81 GLU A CA 1
ATOM 574 C C . GLU A 1 81 ? -5.402 11.679 14.623 1.00 84.19 81 GLU A C 1
ATOM 576 O O . GLU A 1 81 ? -6.341 12.162 13.992 1.00 84.19 81 GLU A O 1
ATOM 581 N N . ILE A 1 82 ? -5.552 11.238 15.871 1.00 82.56 82 ILE A N 1
ATOM 582 C CA . ILE A 1 82 ? -6.802 11.422 16.605 1.00 82.56 82 ILE A CA 1
ATOM 583 C C . ILE A 1 82 ? -6.705 12.731 17.379 1.00 82.56 82 ILE A C 1
ATOM 585 O O . ILE A 1 82 ? -5.948 12.817 18.343 1.00 82.56 82 ILE A O 1
ATOM 589 N N . ASN A 1 83 ? -7.528 13.712 17.013 1.00 83.44 83 ASN A N 1
ATOM 590 C CA . ASN A 1 83 ? -7.761 14.909 17.807 1.00 83.44 83 ASN A CA 1
ATOM 591 C C . ASN A 1 83 ? -8.695 14.556 18.979 1.00 83.44 83 ASN A C 1
ATOM 593 O O . ASN A 1 83 ? -9.885 14.281 18.764 1.00 83.44 83 ASN A O 1
ATOM 597 N N . PRO A 1 84 ? -8.181 14.477 20.217 1.00 75.19 84 PRO A N 1
ATOM 598 C CA . PRO A 1 84 ? -8.902 13.835 21.299 1.00 75.19 84 PRO A CA 1
ATOM 599 C C . PRO A 1 84 ? -10.019 14.726 21.849 1.00 75.19 84 PRO A C 1
ATOM 601 O O . PRO A 1 84 ? -9.811 15.882 22.212 1.00 75.19 84 PRO A O 1
ATOM 604 N N . THR A 1 85 ? -11.207 14.146 22.028 1.00 70.62 85 THR A N 1
ATOM 605 C CA . THR A 1 85 ? -12.179 14.697 22.990 1.00 70.62 85 THR A CA 1
ATOM 606 C C . THR A 1 85 ? -11.762 14.260 24.400 1.00 70.62 85 THR A C 1
ATOM 608 O O . THR A 1 85 ? -11.026 13.286 24.529 1.00 70.62 85 THR A O 1
ATOM 611 N N . SER A 1 86 ? -12.173 14.954 25.472 1.00 61.72 86 SER A N 1
ATOM 612 C CA . SER A 1 86 ? -11.667 14.774 26.857 1.00 61.72 86 SER A CA 1
ATOM 613 C C . SER A 1 86 ? -11.917 13.398 27.530 1.00 61.72 86 SER A C 1
ATOM 615 O O . SER A 1 86 ? -11.982 13.317 28.754 1.00 61.72 86 SER A O 1
ATOM 617 N N . GLN A 1 87 ? -12.076 12.314 26.768 1.00 59.03 87 GLN A N 1
ATOM 618 C CA . GLN A 1 87 ? -12.279 10.945 27.232 1.00 59.03 87 GLN A CA 1
ATOM 619 C C . GLN A 1 87 ? -11.025 10.087 27.016 1.00 59.03 87 GLN A C 1
ATOM 621 O O . GLN A 1 87 ? -10.909 9.312 26.058 1.00 59.03 87 GLN A O 1
ATOM 626 N N . THR A 1 88 ? -10.091 10.212 27.953 1.00 60.91 88 THR A N 1
ATOM 627 C CA . THR A 1 88 ? -8.902 9.364 28.055 1.00 60.91 88 THR A CA 1
ATOM 628 C C . THR A 1 88 ? -9.301 7.950 28.483 1.00 60.91 88 THR A C 1
ATOM 630 O O . THR A 1 88 ? -10.046 7.774 29.451 1.00 60.91 88 THR A O 1
ATOM 633 N N . LEU A 1 89 ? -8.807 6.926 27.783 1.00 62.34 89 LEU A N 1
ATOM 634 C CA . LEU A 1 89 ? -8.901 5.545 28.255 1.00 62.34 89 LEU A CA 1
ATOM 635 C C . LEU A 1 89 ? -8.045 5.438 29.521 1.00 62.34 89 LEU A C 1
ATOM 637 O O . LEU A 1 89 ? -6.837 5.630 29.473 1.00 62.34 89 LEU A O 1
ATOM 641 N N . GLY A 1 90 ? -8.649 5.092 30.659 1.00 57.69 90 GLY A N 1
ATOM 642 C CA . GLY A 1 90 ? -7.919 4.830 31.910 1.00 57.69 90 GLY A CA 1
ATOM 643 C C . GLY A 1 90 ? -7.072 3.547 31.886 1.00 57.69 90 GLY A C 1
ATOM 644 O O . GLY A 1 90 ? -6.715 3.029 32.939 1.00 57.69 90 GLY A O 1
ATOM 645 N N . THR A 1 91 ? -6.822 2.980 30.706 1.00 60.75 91 THR A N 1
ATOM 646 C CA . THR A 1 91 ? -6.090 1.731 30.489 1.00 60.75 91 THR A CA 1
ATOM 647 C C . THR A 1 91 ? -5.022 1.954 29.430 1.00 60.75 91 THR A C 1
ATOM 649 O O . THR A 1 91 ? -5.287 2.558 28.394 1.00 60.75 91 THR A O 1
ATOM 652 N N . THR A 1 92 ? -3.828 1.427 29.686 1.00 58.94 92 THR A N 1
ATOM 653 C CA . THR A 1 92 ? -2.700 1.444 28.756 1.00 58.94 92 THR A CA 1
ATOM 654 C C . THR A 1 92 ? -3.066 0.670 27.487 1.00 58.94 92 THR A C 1
ATOM 656 O O . THR A 1 92 ? -3.313 -0.537 27.533 1.00 58.94 92 THR A O 1
ATOM 659 N N . CYS A 1 93 ? -3.099 1.324 26.324 1.00 60.81 93 CYS A N 1
ATOM 660 C CA . CYS A 1 93 ? -3.144 0.579 25.065 1.00 60.81 93 CYS A CA 1
ATOM 661 C C . CYS A 1 93 ? -1.809 -0.138 24.902 1.00 60.81 93 CYS A C 1
ATOM 663 O O . CYS A 1 93 ? -0.753 0.489 24.948 1.00 60.81 93 CYS A O 1
ATOM 665 N N . THR A 1 94 ? -1.829 -1.450 24.668 1.00 62.47 94 THR A N 1
ATOM 666 C CA . THR A 1 94 ? -0.596 -2.216 24.449 1.00 62.47 94 THR A CA 1
ATOM 667 C C . THR A 1 94 ? 0.217 -1.652 23.278 1.00 62.47 94 THR A C 1
ATOM 669 O O . THR A 1 94 ? 1.441 -1.601 23.376 1.00 62.47 94 THR A O 1
ATOM 672 N N . ALA A 1 95 ? -0.445 -1.133 22.234 1.00 64.56 95 ALA A N 1
ATOM 673 C CA . ALA A 1 95 ? 0.219 -0.508 21.088 1.00 64.56 95 ALA A CA 1
ATOM 674 C C . ALA A 1 95 ? 0.911 0.828 21.430 1.00 64.56 95 ALA A C 1
ATOM 676 O O . ALA A 1 95 ? 1.921 1.158 20.819 1.00 64.56 95 ALA A O 1
ATOM 677 N N . CYS A 1 96 ? 0.415 1.559 22.436 1.00 60.94 96 CYS A N 1
ATOM 678 C CA . CYS A 1 96 ? 0.919 2.876 22.852 1.00 60.94 96 CYS A CA 1
ATOM 679 C C . CYS A 1 96 ? 1.626 2.852 24.219 1.00 60.94 96 CYS A C 1
ATOM 681 O O . CYS A 1 96 ? 2.013 3.889 24.749 1.00 60.94 96 CYS A O 1
ATOM 683 N N . SER A 1 97 ? 1.818 1.672 24.810 1.00 61.38 97 SER A N 1
ATOM 684 C CA . SER A 1 97 ? 2.347 1.520 26.173 1.00 61.38 97 SER A CA 1
ATOM 685 C C . SER A 1 97 ? 3.747 2.126 26.348 1.00 61.38 97 SER A C 1
ATOM 687 O O . SER A 1 97 ? 4.065 2.691 27.393 1.00 61.38 97 SER A O 1
ATOM 689 N N . GLN A 1 98 ? 4.565 2.076 25.295 1.00 59.22 98 GLN A N 1
ATOM 690 C CA . GLN A 1 98 ? 5.876 2.728 25.240 1.00 59.22 98 GLN A CA 1
ATOM 691 C C . GLN A 1 98 ? 5.769 4.227 24.897 1.00 59.22 98 GLN A C 1
ATOM 693 O O . GLN A 1 98 ? 6.617 5.011 25.312 1.00 59.22 98 GLN A O 1
ATOM 698 N N . SER A 1 99 ? 4.733 4.651 24.163 1.00 60.22 99 SER A N 1
ATOM 699 C CA . SER A 1 99 ? 4.573 6.041 23.717 1.00 60.22 99 SER A CA 1
ATOM 700 C C . SER A 1 99 ? 3.913 6.951 24.755 1.00 60.22 99 SER A C 1
ATOM 702 O O . SER A 1 99 ?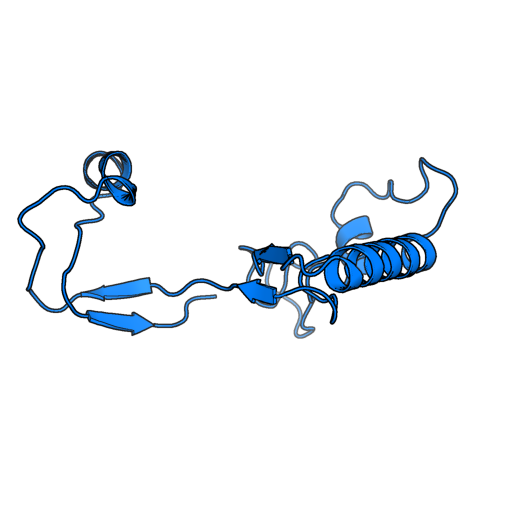 4.187 8.148 24.753 1.00 60.22 99 SER A O 1
ATOM 704 N N . GLU A 1 100 ? 3.113 6.407 25.676 1.00 61.66 100 GLU A N 1
ATOM 705 C CA . GLU A 1 100 ? 2.561 7.157 26.815 1.00 61.66 100 GLU A CA 1
ATOM 706 C C . GLU A 1 100 ? 3.670 7.732 27.703 1.00 61.66 100 GLU A C 1
ATOM 708 O O . GLU A 1 100 ? 3.618 8.897 28.091 1.00 61.66 100 GLU A O 1
ATOM 713 N N . SER A 1 101 ? 4.708 6.937 27.983 1.00 59.94 101 SER A N 1
ATOM 714 C CA . SER A 1 101 ? 5.798 7.332 28.886 1.00 59.94 101 SER A CA 1
ATOM 715 C C . SER A 1 101 ? 6.887 8.185 28.227 1.00 59.94 101 SER A C 1
ATOM 717 O O . SER A 1 101 ? 7.532 8.97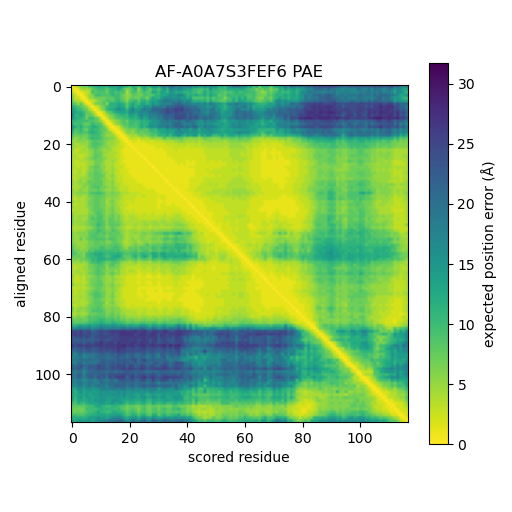1 28.918 1.00 59.94 101 SER A O 1
ATOM 719 N N . ILE A 1 102 ? 7.091 8.052 26.910 1.00 58.19 102 ILE A N 1
ATOM 720 C CA . ILE A 1 102 ? 8.167 8.743 26.175 1.00 58.19 102 ILE A CA 1
ATOM 721 C C . ILE A 1 102 ? 7.657 9.994 25.445 1.00 58.19 102 ILE A C 1
ATOM 723 O O . ILE A 1 102 ? 8.347 11.009 25.421 1.00 58.19 102 ILE A O 1
ATOM 727 N N . TYR A 1 103 ? 6.453 9.939 24.871 1.00 64.19 103 TYR A N 1
ATOM 728 C CA . TYR A 1 103 ? 5.904 10.997 24.014 1.00 64.19 103 TYR A CA 1
ATOM 729 C C . TYR A 1 103 ? 4.631 11.643 24.582 1.00 64.19 103 TYR A C 1
ATOM 731 O O . TYR A 1 103 ? 4.064 12.527 23.948 1.00 64.19 103 TYR A O 1
ATOM 739 N N . GLY A 1 104 ? 4.168 11.225 25.768 1.00 68.00 104 GLY A N 1
ATOM 740 C CA . GLY A 1 104 ? 2.950 11.755 26.393 1.00 68.00 104 GLY A CA 1
ATOM 741 C C . GLY A 1 104 ? 1.659 11.399 25.646 1.00 68.00 104 GLY A C 1
ATOM 742 O O . GLY A 1 104 ? 0.618 12.006 25.894 1.00 68.00 104 GLY A O 1
ATOM 743 N N . ILE A 1 105 ? 1.711 10.432 24.725 1.00 70.44 105 ILE A N 1
ATOM 744 C CA . ILE A 1 105 ? 0.580 10.055 23.867 1.00 70.44 105 ILE A CA 1
ATOM 745 C C . ILE A 1 105 ? -0.372 9.183 24.674 1.00 70.44 105 ILE A C 1
ATOM 747 O O . ILE A 1 105 ? -0.121 7.992 24.796 1.00 70.44 105 ILE A O 1
ATOM 751 N N . SER A 1 106 ? -1.444 9.765 25.211 1.00 70.56 106 SER A N 1
ATOM 752 C CA . SER A 1 106 ? -2.474 9.027 25.950 1.00 70.56 106 SER A CA 1
ATOM 753 C C . SER A 1 106 ? -3.470 8.351 25.017 1.00 70.56 106 SER A C 1
ATOM 755 O O . SER A 1 106 ? -3.890 8.921 24.011 1.00 70.56 106 SER A O 1
ATOM 757 N N . CYS A 1 107 ? -3.913 7.156 25.390 1.00 74.25 107 CYS A N 1
ATOM 758 C CA . CYS A 1 107 ? -4.963 6.462 24.657 1.00 74.25 107 CYS A CA 1
ATOM 759 C C . CYS A 1 107 ? -6.300 7.186 24.815 1.00 74.25 107 CYS A C 1
ATOM 761 O O . CYS A 1 107 ? -6.699 7.545 25.926 1.00 74.25 107 CYS A O 1
ATOM 763 N N . VAL A 1 108 ? -7.031 7.357 23.716 1.00 76.25 108 VAL A N 1
ATOM 764 C CA . VAL A 1 108 ? -8.339 8.020 23.721 1.00 76.25 108 VAL A CA 1
ATOM 765 C C . VAL A 1 108 ? -9.409 7.121 23.127 1.00 76.25 108 VAL A C 1
ATOM 767 O O . VAL A 1 108 ? -9.160 6.362 22.196 1.00 76.25 108 VAL A O 1
ATOM 770 N N . THR A 1 109 ? -10.601 7.160 23.725 1.00 75.50 109 THR A N 1
ATOM 771 C CA . THR A 1 109 ? -11.753 6.344 23.283 1.00 75.50 109 THR A CA 1
ATOM 772 C C . THR A 1 109 ? -12.503 6.980 22.124 1.00 75.50 109 THR A C 1
ATOM 774 O O . THR A 1 109 ? -13.220 6.296 21.398 1.00 75.50 109 THR A O 1
ATOM 777 N N . ALA A 1 110 ? -12.382 8.300 21.998 1.00 78.75 110 ALA A N 1
ATOM 778 C CA . ALA A 1 110 ? -13.139 9.102 21.064 1.00 78.75 110 ALA A CA 1
ATOM 779 C C . ALA A 1 110 ? -12.373 10.380 20.719 1.00 78.75 110 ALA A C 1
ATOM 781 O O . ALA A 1 110 ? -11.778 11.042 21.576 1.00 78.75 110 ALA A O 1
ATOM 782 N N . GLY A 1 111 ? -12.466 10.762 19.459 1.00 82.06 111 GLY A N 1
ATOM 783 C CA . GLY A 1 111 ? -11.867 11.960 18.906 1.00 82.06 111 GLY A CA 1
ATOM 784 C C . GLY A 1 111 ? -12.297 12.124 17.459 1.00 82.06 111 GLY A C 1
ATOM 785 O O . GLY A 1 111 ? -13.037 11.293 16.928 1.00 82.06 111 GLY A O 1
ATOM 786 N N . THR A 1 112 ? -11.838 13.197 16.838 1.00 88.12 112 THR A N 1
ATOM 787 C CA . THR A 1 112 ? -11.951 13.368 15.390 1.00 88.12 112 THR A CA 1
ATOM 788 C C . THR A 1 112 ? -10.685 12.816 14.756 1.00 88.12 112 THR A C 1
ATOM 790 O O . THR A 1 112 ? -9.591 13.137 15.208 1.00 88.12 112 THR A O 1
ATOM 793 N N . GLU A 1 113 ? -10.821 11.965 13.743 1.00 88.00 113 GLU A N 1
ATOM 794 C CA . GLU A 1 113 ? -9.675 11.543 12.940 1.00 88.00 113 GLU A CA 1
ATOM 795 C C . GLU A 1 113 ? -9.329 12.646 11.941 1.00 88.00 113 GLU A C 1
ATOM 797 O O . GLU A 1 113 ? -10.135 12.973 11.069 1.00 88.00 113 GLU A O 1
ATOM 802 N N . ASP A 1 114 ? -8.123 13.186 12.063 1.00 88.38 114 ASP A N 1
ATOM 803 C CA . ASP A 1 114 ? -7.567 14.169 11.148 1.00 88.38 114 ASP A CA 1
ATOM 804 C C . ASP A 1 114 ? -6.491 13.492 10.289 1.00 88.38 114 ASP A C 1
ATOM 806 O O . ASP A 1 114 ? -5.572 12.837 10.786 1.00 88.38 114 ASP A O 1
ATOM 810 N N . ALA A 1 115 ? -6.601 13.625 8.967 1.00 81.38 115 ALA A N 1
ATOM 811 C CA . ALA A 1 115 ? -5.544 13.182 8.066 1.00 81.38 115 ALA A CA 1
ATOM 812 C C . ALA A 1 115 ? -4.378 14.172 8.145 1.00 81.38 115 ALA A C 1
ATOM 814 O O . ALA A 1 115 ? -4.529 15.340 7.783 1.00 81.38 115 ALA A O 1
ATOM 815 N N . ILE A 1 116 ? -3.225 13.689 8.600 1.00 70.12 116 ILE A N 1
ATOM 816 C CA . ILE A 1 116 ? -1.987 14.462 8.670 1.00 70.12 116 ILE A CA 1
ATOM 817 C C . ILE A 1 116 ? -1.003 13.937 7.621 1.00 70.12 116 ILE A C 1
ATOM 819 O O . ILE A 1 116 ? -0.870 12.729 7.423 1.00 70.12 116 ILE A O 1
ATOM 823 N N . SER A 1 117 ? -0.359 14.857 6.908 1.00 63.56 117 SER A N 1
ATOM 824 C CA . SER A 1 117 ? 0.658 14.597 5.885 1.00 63.56 117 SER A CA 1
ATOM 825 C C . SER A 1 117 ? 1.798 15.584 6.037 1.00 63.56 117 SER A C 1
ATOM 827 O O . SER A 1 117 ? 1.551 16.703 6.534 1.00 63.56 117 SER A O 1
#